Protein AF-A0A4U9IFE2-F1 (afdb_monomer_lite)

Organism: NCBI:txid83655

pLDDT: mean 86.0, std 17.41, range [30.27, 98.44]

Sequence (59 aa):
MKKHESGIVTDPQTVLPTTTLHEVKALTERNGFAGYPVVTSDNELVGIITGRDVRSSPT

Structure (mmCIF, N/CA/C/O backbone):
data_AF-A0A4U9IFE2-F1
#
_entry.id   AF-A0A4U9IFE2-F1
#
loop_
_atom_site.group_PDB
_atom_site.id
_atom_site.type_symbol
_atom_site.label_atom_id
_atom_site.label_alt_id
_atom_site.label_comp_id
_atom_site.label_asym_id
_atom_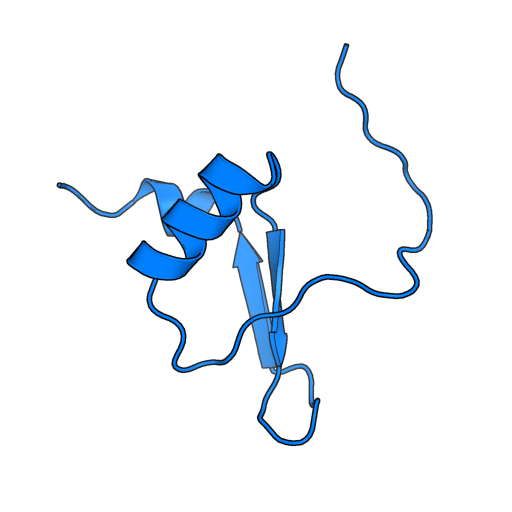site.label_entity_id
_atom_site.label_seq_id
_atom_site.pdbx_PDB_ins_code
_atom_site.Cartn_x
_atom_site.Cartn_y
_atom_site.Cartn_z
_atom_site.occupancy
_atom_site.B_iso_or_equiv
_atom_site.auth_seq_id
_atom_site.auth_comp_id
_atom_site.auth_asym_id
_atom_site.auth_atom_id
_atom_site.pdbx_PDB_model_num
ATOM 1 N N . MET A 1 1 ? 9.737 7.639 19.952 1.00 34.56 1 MET A N 1
ATOM 2 C CA . MET A 1 1 ? 10.780 7.490 18.913 1.00 34.56 1 MET A CA 1
ATOM 3 C C . MET A 1 1 ? 10.106 7.033 17.626 1.00 34.56 1 MET A C 1
ATOM 5 O O . MET A 1 1 ? 9.642 5.902 17.568 1.00 34.56 1 MET A O 1
ATOM 9 N N . LYS A 1 2 ? 9.928 7.920 16.643 1.00 30.27 2 LYS A N 1
ATOM 10 C CA . LYS A 1 2 ? 9.227 7.608 15.390 1.00 30.27 2 LYS A CA 1
ATOM 11 C C . LYS A 1 2 ? 10.277 7.153 14.374 1.00 30.27 2 LYS A C 1
ATOM 13 O O . LYS A 1 2 ? 10.989 7.985 13.827 1.00 30.27 2 LYS A O 1
ATOM 18 N N . LYS A 1 3 ? 10.436 5.834 14.216 1.00 45.12 3 LYS A N 1
ATOM 19 C CA . LYS A 1 3 ? 11.327 5.219 13.220 1.00 45.12 3 LYS A CA 1
ATOM 20 C C . LYS A 1 3 ? 10.784 5.565 11.833 1.00 45.12 3 LYS A C 1
ATOM 22 O O . LYS A 1 3 ? 9.804 4.975 11.395 1.00 45.12 3 LYS A O 1
ATOM 27 N N . HIS A 1 4 ? 11.292 6.619 11.213 1.00 49.12 4 HIS A N 1
ATOM 28 C CA . HIS A 1 4 ? 11.073 6.895 9.795 1.00 49.12 4 HIS A CA 1
ATOM 29 C C . HIS A 1 4 ? 12.437 6.743 9.147 1.00 49.12 4 HIS A C 1
ATOM 31 O O . HIS A 1 4 ? 13.227 7.679 9.085 1.00 49.12 4 HIS A O 1
ATOM 37 N N . GLU A 1 5 ? 12.740 5.504 8.777 1.00 52.50 5 GLU A N 1
ATOM 38 C CA . GLU A 1 5 ? 13.830 5.198 7.867 1.00 52.50 5 GLU A CA 1
ATOM 39 C C . GLU A 1 5 ? 13.428 5.759 6.499 1.00 52.50 5 GLU A C 1
ATOM 41 O O . GLU A 1 5 ? 12.630 5.164 5.782 1.00 52.50 5 GLU A O 1
ATOM 46 N N . SER A 1 6 ? 13.929 6.946 6.150 1.00 60.09 6 SER A N 1
ATOM 47 C CA . SER A 1 6 ? 13.906 7.428 4.766 1.00 60.09 6 SER A CA 1
ATOM 48 C C . SER A 1 6 ? 14.995 6.692 3.988 1.00 60.09 6 SER A C 1
ATOM 50 O O . SER A 1 6 ? 16.084 7.216 3.769 1.00 60.09 6 SER A O 1
ATOM 52 N N . GLY A 1 7 ? 14.708 5.444 3.632 1.00 75.56 7 GLY A N 1
ATOM 53 C CA . GLY A 1 7 ? 15.457 4.649 2.667 1.00 75.56 7 GLY A CA 1
ATOM 54 C C . GLY A 1 7 ? 14.531 4.239 1.525 1.00 75.56 7 GLY A C 1
ATOM 55 O O . GLY A 1 7 ? 13.322 4.114 1.717 1.00 75.56 7 GLY A O 1
ATOM 56 N N . ILE A 1 8 ? 15.079 4.056 0.324 1.00 80.19 8 ILE A N 1
ATOM 57 C CA . ILE A 1 8 ? 14.333 3.434 -0.776 1.00 80.19 8 ILE A CA 1
ATOM 58 C C . ILE A 1 8 ? 14.002 1.998 -0.346 1.00 80.19 8 ILE A C 1
ATOM 60 O O . ILE A 1 8 ? 14.905 1.240 0.004 1.00 80.19 8 ILE A O 1
ATOM 64 N N . VAL A 1 9 ? 12.719 1.632 -0.347 1.00 80.75 9 VAL A N 1
ATOM 65 C CA . VAL A 1 9 ? 12.265 0.266 -0.054 1.00 80.75 9 VAL A CA 1
ATOM 66 C C . VAL A 1 9 ? 12.314 -0.540 -1.348 1.00 80.75 9 VAL A C 1
ATOM 68 O O . VAL A 1 9 ? 11.580 -0.236 -2.285 1.00 80.75 9 VAL A O 1
ATOM 71 N N . THR A 1 10 ? 13.190 -1.542 -1.408 1.00 84.38 10 THR A N 1
ATOM 72 C CA . THR A 1 10 ? 13.444 -2.318 -2.635 1.00 84.38 10 THR A CA 1
ATOM 73 C C . THR A 1 10 ? 12.324 -3.306 -2.974 1.00 84.38 10 THR A C 1
ATOM 75 O O . THR A 1 10 ? 12.095 -3.570 -4.147 1.00 84.38 10 THR A O 1
ATOM 78 N N . ASP A 1 11 ? 11.621 -3.831 -1.968 1.00 87.44 11 ASP A N 1
ATOM 79 C CA . ASP A 1 11 ? 10.532 -4.805 -2.134 1.00 87.44 11 ASP A CA 1
ATOM 80 C C . ASP A 1 11 ? 9.361 -4.439 -1.205 1.00 87.44 11 ASP A C 1
ATOM 82 O O . ASP A 1 11 ? 9.254 -4.949 -0.084 1.00 87.44 11 ASP A O 1
ATOM 86 N N . PRO A 1 12 ? 8.547 -3.432 -1.575 1.00 90.81 12 PRO A N 1
ATOM 87 C CA . PRO A 1 12 ? 7.431 -3.013 -0.745 1.00 90.81 12 PRO A CA 1
ATOM 88 C C . PRO A 1 12 ? 6.327 -4.071 -0.772 1.00 90.81 12 PRO A C 1
ATOM 90 O O . PRO A 1 12 ? 5.952 -4.575 -1.826 1.00 90.81 12 PRO A O 1
ATOM 93 N N . GLN A 1 13 ? 5.720 -4.338 0.383 1.00 94.06 13 GLN A N 1
ATOM 94 C CA . GLN A 1 13 ? 4.527 -5.176 0.423 1.00 94.06 13 GLN A CA 1
ATOM 95 C C . GLN A 1 13 ? 3.354 -4.457 -0.262 1.00 94.06 13 GLN A C 1
ATOM 97 O O . GLN A 1 13 ? 2.949 -3.375 0.169 1.00 94.06 13 GLN A O 1
ATOM 102 N N . THR A 1 14 ? 2.790 -5.077 -1.297 1.00 96.94 14 THR A N 1
ATOM 103 C CA . THR A 1 14 ? 1.675 -4.546 -2.091 1.00 96.94 14 THR A CA 1
ATOM 104 C C . THR A 1 14 ? 0.358 -5.272 -1.797 1.00 96.94 14 THR A C 1
ATOM 106 O O . THR A 1 14 ? 0.325 -6.296 -1.109 1.00 96.94 14 THR A O 1
ATOM 109 N N . VAL A 1 15 ? -0.748 -4.714 -2.291 1.00 97.75 15 VAL A N 1
ATOM 110 C CA . VAL A 1 15 ? -2.085 -5.331 -2.274 1.00 97.75 15 VAL A CA 1
ATOM 111 C C . VAL A 1 15 ? -2.737 -5.226 -3.653 1.00 97.75 15 VAL A C 1
ATOM 113 O O . VAL A 1 15 ? -2.305 -4.428 -4.486 1.00 97.75 15 VAL A O 1
ATOM 116 N N . LEU A 1 16 ? -3.788 -6.010 -3.895 1.00 98.38 16 LEU A N 1
ATOM 117 C CA . LEU A 1 16 ? -4.543 -5.971 -5.149 1.00 98.38 16 LEU A CA 1
ATOM 118 C C . LEU A 1 16 ? -5.707 -4.966 -5.061 1.00 98.38 16 LEU A C 1
ATOM 120 O O . LEU A 1 16 ? -6.210 -4.714 -3.965 1.00 98.38 16 LEU A O 1
ATOM 124 N N . PRO A 1 17 ? -6.227 -4.452 -6.196 1.00 97.88 17 PRO A N 1
ATOM 125 C CA . PRO A 1 17 ? -7.432 -3.618 -6.225 1.00 97.88 17 PRO A CA 1
ATOM 126 C C . PRO A 1 17 ? -8.667 -4.297 -5.626 1.00 97.88 17 PRO A C 1
ATOM 128 O O . PRO A 1 17 ? -9.614 -3.629 -5.225 1.00 97.88 17 PRO A O 1
ATOM 131 N N . THR A 1 18 ? -8.666 -5.629 -5.585 1.00 97.69 18 THR A N 1
ATOM 132 C CA . THR A 1 18 ? -9.737 -6.450 -5.016 1.00 97.69 18 THR A CA 1
ATOM 133 C C . THR A 1 18 ? -9.537 -6.753 -3.532 1.00 97.69 18 THR A C 1
ATOM 135 O O . THR A 1 18 ? -10.433 -7.328 -2.920 1.00 97.69 18 THR A O 1
ATOM 138 N N . THR A 1 19 ? -8.386 -6.403 -2.943 1.00 96.81 19 THR A N 1
ATOM 139 C CA . THR A 1 19 ? -8.147 -6.560 -1.504 1.00 96.81 19 THR A CA 1
ATOM 140 C C . THR A 1 19 ? -9.073 -5.624 -0.730 1.00 96.81 19 THR A C 1
ATOM 142 O O . THR A 1 19 ? -9.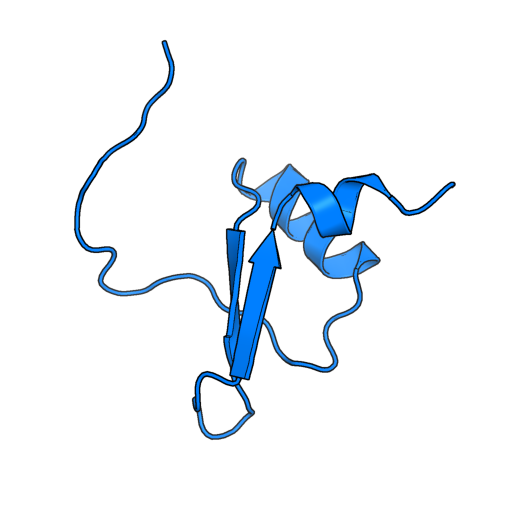115 -4.416 -0.962 1.00 96.81 19 THR A O 1
ATOM 145 N N . THR A 1 20 ? -9.827 -6.182 0.210 1.00 95.69 20 THR A N 1
ATOM 146 C CA . THR A 1 20 ? -10.801 -5.435 1.006 1.00 95.69 20 THR A CA 1
ATOM 147 C C . THR A 1 20 ? -10.116 -4.566 2.060 1.00 95.69 20 THR A C 1
ATOM 149 O O . THR A 1 20 ? -9.057 -4.906 2.589 1.00 95.69 20 THR A O 1
ATOM 152 N N . LEU A 1 21 ? -10.762 -3.468 2.465 1.00 93.44 21 LEU A N 1
ATOM 153 C CA . LEU A 1 21 ? -10.255 -2.629 3.562 1.00 93.44 21 LEU A CA 1
ATOM 154 C C . LEU A 1 21 ? -10.106 -3.403 4.881 1.00 93.44 21 LEU A C 1
ATOM 156 O O . LEU A 1 21 ? -9.214 -3.097 5.668 1.00 93.44 21 LEU A O 1
ATOM 160 N N . HIS A 1 22 ? -10.941 -4.422 5.108 1.00 94.06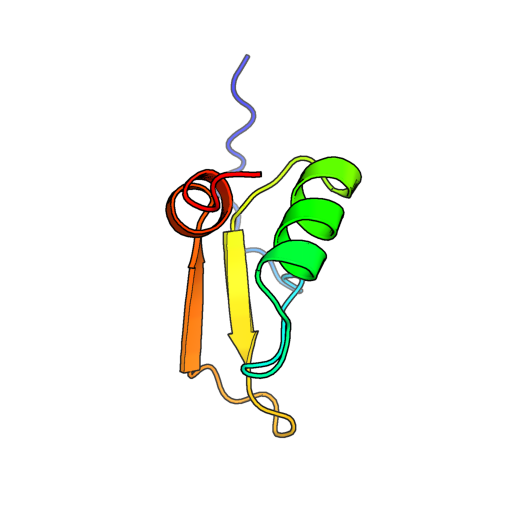 22 HIS A N 1
ATOM 161 C CA . HIS A 1 22 ? -10.829 -5.300 6.270 1.00 94.06 22 HIS A CA 1
ATOM 162 C C . HIS A 1 22 ? -9.521 -6.106 6.251 1.00 94.06 22 HIS A C 1
ATOM 164 O O . HIS A 1 22 ? -8.817 -6.175 7.256 1.00 94.06 22 HIS A O 1
ATOM 170 N N . GLU A 1 23 ? -9.151 -6.673 5.102 1.00 95.88 23 GLU A N 1
ATOM 171 C CA . GLU A 1 23 ? -7.874 -7.375 4.950 1.00 95.88 23 GLU A CA 1
ATOM 172 C C . GLU A 1 23 ? -6.692 -6.417 5.122 1.00 95.88 23 GLU A C 1
ATOM 174 O O . GLU A 1 23 ? -5.757 -6.727 5.858 1.00 95.88 23 GLU A O 1
ATOM 179 N N . VAL A 1 24 ? -6.751 -5.217 4.533 1.00 95.69 24 VAL A N 1
ATOM 180 C CA . VAL A 1 24 ? -5.695 -4.203 4.713 1.00 95.69 24 VAL A CA 1
ATOM 181 C C . VAL A 1 24 ? -5.574 -3.762 6.176 1.00 95.69 24 VAL A C 1
ATOM 183 O O . VAL A 1 24 ? -4.465 -3.514 6.661 1.00 95.69 24 VAL A O 1
ATOM 186 N N . LYS A 1 25 ? -6.687 -3.707 6.916 1.00 94.00 25 LYS A N 1
ATOM 187 C CA . LYS A 1 25 ? -6.683 -3.464 8.364 1.00 94.00 25 LYS A CA 1
ATOM 188 C C . LYS A 1 25 ? -5.931 -4.558 9.111 1.00 94.00 25 LYS A C 1
ATOM 190 O O . LYS A 1 25 ? -5.014 -4.240 9.864 1.00 94.00 25 LYS A O 1
ATOM 195 N N . ALA A 1 26 ? -6.236 -5.823 8.831 1.00 94.81 26 ALA A N 1
ATOM 196 C CA . ALA A 1 26 ? -5.530 -6.951 9.431 1.00 94.81 26 ALA A CA 1
ATOM 197 C C . ALA A 1 26 ? -4.024 -6.938 9.094 1.00 94.81 26 ALA A C 1
ATOM 199 O O . ALA A 1 26 ? -3.190 -7.184 9.965 1.00 94.81 26 ALA A O 1
ATOM 200 N N . LEU A 1 27 ? -3.652 -6.589 7.854 1.00 95.12 27 LEU A N 1
ATOM 201 C CA . LEU A 1 27 ? -2.248 -6.406 7.460 1.00 95.12 27 LEU A CA 1
ATOM 202 C C . LEU A 1 27 ? -1.578 -5.283 8.258 1.00 95.12 27 LEU A C 1
ATOM 204 O O . LEU A 1 27 ? -0.462 -5.451 8.740 1.00 95.12 27 LEU A O 1
ATOM 208 N N . THR A 1 28 ? -2.266 -4.154 8.430 1.00 92.56 28 THR A N 1
ATOM 209 C CA . THR A 1 28 ? -1.766 -3.001 9.189 1.00 92.56 28 THR A CA 1
ATOM 210 C C . THR A 1 28 ? -1.499 -3.358 10.648 1.00 92.56 28 THR A C 1
ATOM 212 O O . THR A 1 28 ? -0.435 -3.032 11.174 1.00 92.56 28 THR A O 1
ATOM 215 N N . GLU A 1 29 ? -2.438 -4.053 11.290 1.00 92.88 29 GLU A N 1
ATOM 216 C CA . GLU A 1 29 ? -2.317 -4.518 12.677 1.00 92.88 29 GLU A CA 1
ATOM 217 C C . GLU A 1 29 ? -1.167 -5.518 12.838 1.00 92.88 29 GLU A C 1
ATOM 219 O O . GLU A 1 29 ? -0.387 -5.417 13.784 1.00 92.88 29 GLU A O 1
ATOM 224 N N . ARG A 1 30 ? -1.016 -6.442 11.880 1.00 93.75 30 ARG A N 1
ATOM 225 C CA . ARG A 1 30 ? 0.048 -7.453 11.887 1.00 93.75 30 ARG A CA 1
ATOM 226 C C . ARG A 1 30 ? 1.434 -6.861 11.646 1.00 93.75 30 ARG A C 1
ATOM 228 O O . ARG A 1 30 ? 2.397 -7.267 12.288 1.00 93.75 30 ARG A O 1
ATOM 235 N N . ASN A 1 31 ? 1.546 -5.945 10.690 1.00 92.00 31 ASN A N 1
ATOM 236 C CA . ASN A 1 31 ? 2.830 -5.479 10.180 1.00 92.00 31 ASN A CA 1
ATOM 237 C C . ASN A 1 31 ? 3.321 -4.185 10.857 1.00 92.00 31 ASN A C 1
ATOM 239 O O . ASN A 1 31 ? 4.496 -3.841 10.746 1.00 92.00 31 ASN A O 1
ATOM 243 N N . GLY A 1 32 ? 2.440 -3.437 11.529 1.00 89.56 32 GLY A N 1
ATOM 244 C CA . GLY A 1 32 ? 2.787 -2.191 12.223 1.00 89.56 32 GLY A CA 1
ATOM 245 C C . GLY A 1 32 ? 2.969 -0.965 11.315 1.00 89.56 32 GLY A C 1
ATOM 246 O O . GLY A 1 32 ? 3.378 0.093 11.796 1.00 89.56 32 GLY A O 1
ATOM 247 N N . PHE A 1 33 ? 2.646 -1.073 10.021 1.00 89.25 33 PHE A N 1
ATOM 248 C CA . PHE A 1 33 ? 2.620 0.038 9.066 1.00 89.25 33 PHE A CA 1
ATOM 249 C C . PHE A 1 33 ? 1.330 0.035 8.242 1.00 89.25 33 PHE A C 1
ATOM 251 O O . PHE A 1 33 ? 0.704 -1.001 8.030 1.00 89.25 33 PHE A O 1
ATOM 258 N N . ALA A 1 34 ? 0.931 1.220 7.778 1.00 88.00 34 ALA A N 1
ATOM 259 C CA . ALA A 1 34 ? -0.393 1.463 7.205 1.00 88.00 34 ALA A CA 1
ATOM 260 C C . ALA A 1 34 ? -0.334 2.059 5.786 1.00 88.00 34 ALA A C 1
ATOM 262 O O . ALA A 1 34 ? -1.194 2.853 5.422 1.00 88.00 34 ALA A O 1
ATOM 263 N N . GLY A 1 35 ? 0.721 1.772 5.022 1.00 93.81 35 GLY A N 1
ATOM 264 C CA . GLY A 1 35 ? 0.891 2.240 3.646 1.00 93.81 35 GLY A CA 1
ATOM 265 C C . GLY A 1 35 ? 1.151 1.059 2.725 1.00 93.81 35 GLY A C 1
ATOM 266 O O . GLY A 1 35 ? 2.138 0.359 2.928 1.00 93.81 35 GLY A O 1
ATOM 267 N N . TYR A 1 36 ? 0.277 0.852 1.742 1.00 96.88 36 TYR A N 1
ATOM 268 C CA . TYR A 1 36 ? 0.360 -0.262 0.798 1.00 96.88 36 TYR A CA 1
ATOM 269 C C . TYR A 1 36 ? 0.180 0.260 -0.633 1.00 96.88 36 TYR A C 1
ATOM 271 O O . TYR A 1 36 ? -0.878 0.828 -0.930 1.00 96.88 36 TYR A O 1
ATOM 279 N N . PRO A 1 37 ? 1.170 0.095 -1.528 1.00 97.50 37 PRO A N 1
ATOM 280 C CA . PRO A 1 37 ? 0.953 0.275 -2.957 1.00 97.50 37 PRO A CA 1
ATOM 281 C C . PRO A 1 37 ? -0.091 -0.731 -3.455 1.00 97.50 37 PRO A C 1
ATOM 283 O O . PRO A 1 37 ? -0.078 -1.898 -3.056 1.00 97.50 37 PRO A O 1
ATOM 286 N N . VAL A 1 38 ? -0.986 -0.276 -4.326 1.00 98.12 38 VAL A N 1
ATOM 287 C CA . VAL A 1 38 ? -1.991 -1.123 -4.971 1.00 98.12 38 VAL A CA 1
ATOM 288 C C . VAL A 1 38 ? -1.503 -1.448 -6.372 1.00 98.12 38 VAL A C 1
ATOM 290 O O . VAL A 1 38 ? -1.304 -0.529 -7.170 1.00 98.12 38 VAL A O 1
ATOM 293 N N . VAL A 1 39 ? -1.317 -2.732 -6.667 1.00 98.44 39 VAL A N 1
ATOM 294 C CA . VAL A 1 39 ? -0.813 -3.208 -7.962 1.00 98.44 39 VAL A CA 1
ATOM 295 C C . VAL A 1 39 ? -1.781 -4.191 -8.608 1.00 98.44 39 VAL A C 1
ATOM 297 O O . VAL A 1 39 ? -2.469 -4.930 -7.910 1.00 98.44 39 VAL A O 1
ATOM 300 N N . THR A 1 40 ? -1.858 -4.215 -9.936 1.00 98.25 40 THR A N 1
ATOM 301 C CA . THR A 1 40 ? -2.642 -5.226 -10.665 1.00 98.25 40 THR A CA 1
ATOM 302 C C . THR A 1 40 ? -1.987 -6.611 -10.587 1.00 98.25 40 THR A C 1
ATOM 304 O O . THR A 1 40 ? -0.867 -6.764 -10.100 1.00 98.25 40 THR A O 1
ATOM 307 N N . SER A 1 41 ? -2.666 -7.634 -11.116 1.00 97.06 41 SER A N 1
ATOM 308 C CA . SER A 1 41 ? -2.079 -8.969 -11.313 1.00 97.06 41 SER A CA 1
ATOM 309 C C . SER A 1 41 ? -0.836 -8.959 -12.206 1.00 97.06 41 SER A C 1
ATOM 311 O O . SER A 1 41 ? 0.018 -9.827 -12.059 1.00 97.06 41 SER A O 1
ATOM 313 N N . ASP A 1 42 ? -0.725 -7.965 -13.088 1.00 97.81 42 ASP A N 1
ATOM 314 C CA . ASP A 1 42 ? 0.416 -7.768 -13.986 1.00 97.81 42 ASP A CA 1
ATOM 315 C C . ASP A 1 42 ? 1.521 -6.912 -13.337 1.00 97.81 42 ASP A C 1
ATOM 317 O O . ASP A 1 42 ? 2.465 -6.501 -14.003 1.00 97.81 42 ASP A O 1
ATOM 321 N N . ASN A 1 43 ? 1.418 -6.659 -12.025 1.00 95.56 43 ASN A N 1
ATOM 322 C 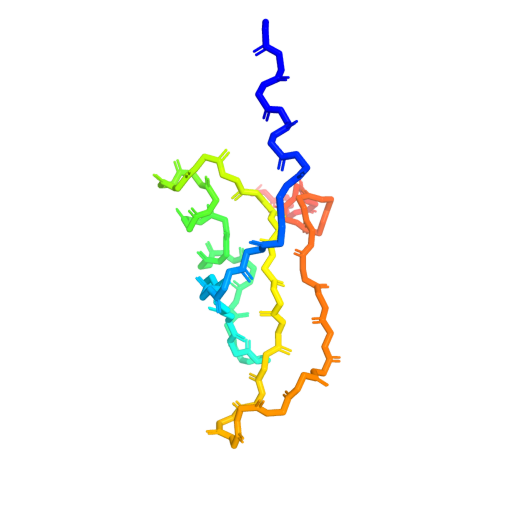CA . ASN A 1 43 ? 2.341 -5.857 -11.219 1.00 95.56 43 ASN A CA 1
ATOM 323 C C . ASN A 1 43 ? 2.414 -4.365 -11.612 1.00 95.56 43 ASN A C 1
ATOM 325 O O . ASN A 1 43 ? 3.389 -3.677 -11.307 1.00 95.56 43 ASN A O 1
ATOM 329 N N . GLU A 1 44 ? 1.361 -3.843 -1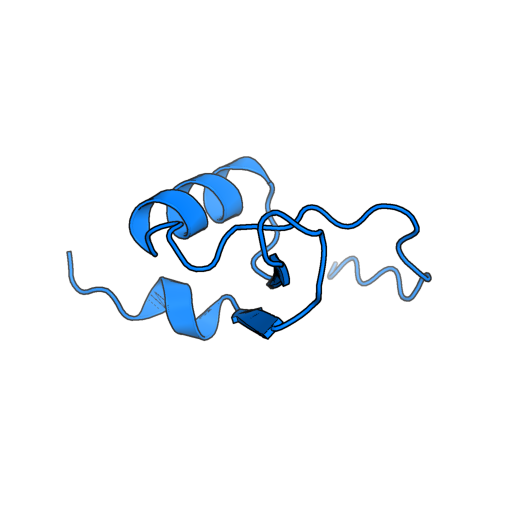2.243 1.00 98.06 44 GLU A N 1
ATOM 330 C CA . GLU A 1 44 ? 1.249 -2.422 -12.585 1.00 98.06 44 GLU A CA 1
ATOM 331 C C . GLU A 1 44 ? 0.723 -1.616 -11.395 1.00 98.06 44 GLU A C 1
ATOM 333 O O . GLU A 1 44 ? -0.310 -1.959 -10.814 1.00 98.06 44 GLU A O 1
ATOM 338 N N . LEU A 1 45 ? 1.397 -0.519 -11.039 1.00 97.88 45 LEU A N 1
ATOM 339 C CA . LEU A 1 45 ? 0.974 0.369 -9.954 1.00 97.88 45 LEU A CA 1
ATOM 340 C C . LEU A 1 45 ? -0.269 1.169 -10.357 1.00 97.88 45 LEU A C 1
ATOM 342 O O . LEU A 1 45 ? -0.233 1.959 -11.298 1.00 97.88 45 LEU A O 1
ATOM 346 N N . VAL A 1 46 ? -1.344 1.041 -9.579 1.00 98.25 46 VAL A N 1
ATOM 347 C CA . VAL A 1 46 ? -2.618 1.737 -9.834 1.00 98.25 46 VAL A CA 1
ATOM 348 C C . VAL A 1 46 ? -3.064 2.648 -8.696 1.00 98.25 46 VAL A C 1
ATOM 350 O O . VAL A 1 46 ? -4.014 3.412 -8.856 1.00 98.25 46 VAL A O 1
ATOM 353 N N . GLY A 1 47 ? -2.393 2.610 -7.544 1.00 97.88 47 GLY A N 1
ATOM 354 C CA . GLY A 1 47 ? -2.726 3.504 -6.441 1.00 97.88 47 GLY A CA 1
ATOM 355 C C . GLY A 1 47 ? -1.998 3.204 -5.141 1.00 97.88 47 GLY A C 1
ATOM 356 O O . GLY A 1 47 ? -1.007 2.477 -5.101 1.00 97.88 47 GLY A O 1
ATOM 357 N N . ILE A 1 48 ? -2.512 3.785 -4.059 1.00 97.62 48 ILE A N 1
ATOM 358 C CA . ILE A 1 48 ? -1.994 3.614 -2.703 1.00 97.62 48 ILE A CA 1
ATOM 359 C C . ILE A 1 48 ? -3.149 3.594 -1.702 1.00 97.62 48 ILE A C 1
ATOM 361 O O . ILE A 1 48 ? -4.061 4.414 -1.790 1.00 97.62 48 ILE A O 1
ATOM 365 N N . ILE A 1 49 ? -3.080 2.687 -0.729 1.00 96.25 49 ILE A N 1
ATOM 366 C CA . ILE A 1 49 ? -3.925 2.710 0.467 1.00 96.25 49 ILE A CA 1
ATOM 367 C C . ILE A 1 49 ? -3.088 3.218 1.634 1.00 96.25 49 ILE A C 1
ATOM 369 O O . ILE A 1 49 ? -1.975 2.747 1.879 1.00 96.25 49 ILE A O 1
ATOM 373 N N . THR A 1 50 ? -3.629 4.187 2.364 1.00 94.69 50 THR A N 1
ATOM 374 C CA . THR A 1 50 ? -3.005 4.792 3.538 1.00 94.69 50 THR A CA 1
ATOM 375 C C . THR A 1 50 ? -3.794 4.474 4.804 1.00 94.69 50 THR A C 1
ATOM 377 O O . THR A 1 50 ? -4.977 4.145 4.777 1.00 94.69 50 THR A O 1
ATOM 380 N N . GLY A 1 51 ? -3.179 4.681 5.968 1.00 91.44 51 GLY A N 1
ATOM 381 C CA . GLY A 1 51 ? -3.857 4.436 7.239 1.00 91.44 51 GLY A CA 1
ATOM 382 C C . GLY A 1 51 ? -5.109 5.293 7.458 1.00 91.44 51 GLY A C 1
ATOM 383 O O . GLY A 1 51 ? -5.913 4.957 8.319 1.00 91.44 51 GLY A O 1
ATOM 384 N N . ARG A 1 52 ? -5.293 6.398 6.717 1.00 91.19 52 ARG A N 1
ATOM 385 C CA . ARG A 1 52 ? -6.542 7.182 6.761 1.00 91.19 52 ARG A CA 1
ATOM 386 C C . ARG A 1 52 ? -7.713 6.410 6.160 1.00 91.19 52 ARG A C 1
ATOM 388 O O . ARG A 1 52 ? -8.801 6.450 6.724 1.00 91.19 52 ARG A O 1
ATOM 395 N N . ASP A 1 53 ? -7.464 5.673 5.087 1.00 90.50 53 ASP A N 1
ATOM 396 C CA . ASP A 1 53 ? -8.479 4.896 4.374 1.00 90.50 53 ASP A CA 1
ATOM 397 C C . ASP A 1 53 ? -8.973 3.731 5.247 1.00 90.50 53 ASP A C 1
ATOM 399 O O . ASP A 1 53 ? -10.163 3.441 5.313 1.00 90.50 53 ASP A O 1
ATOM 403 N N . VAL A 1 54 ? -8.062 3.143 6.027 1.00 88.00 54 VAL A N 1
ATOM 404 C CA . VAL A 1 54 ? -8.322 1.989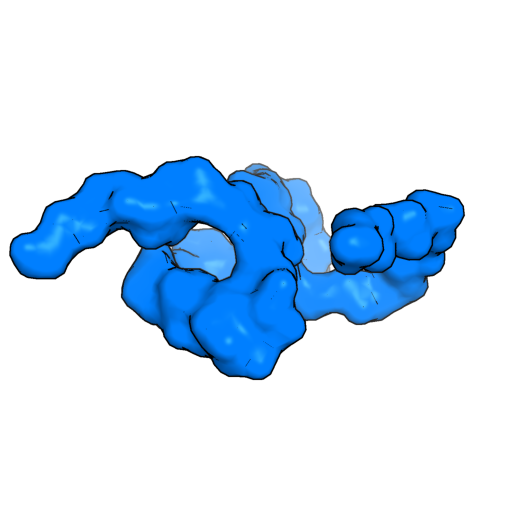 6.904 1.00 88.00 54 VAL A CA 1
ATOM 405 C C . VAL A 1 54 ? -8.989 2.374 8.237 1.00 88.00 54 VAL A C 1
ATOM 407 O O . VAL A 1 54 ? -9.673 1.561 8.852 1.00 88.00 54 VAL A O 1
ATOM 410 N N . ARG A 1 55 ? -8.827 3.620 8.706 1.00 81.25 55 ARG A N 1
ATOM 411 C CA . ARG A 1 55 ? -9.443 4.101 9.962 1.00 81.25 55 ARG A CA 1
ATOM 412 C C . ARG A 1 55 ? -10.946 4.358 9.865 1.00 81.25 55 ARG A C 1
ATOM 414 O O . ARG A 1 55 ? -11.593 4.482 10.898 1.00 81.25 55 ARG A O 1
ATOM 421 N N . SER A 1 56 ? -11.480 4.491 8.654 1.00 63.91 56 SER A N 1
ATOM 422 C CA . SER A 1 56 ? -12.798 5.093 8.429 1.00 63.91 56 SER A CA 1
ATOM 423 C C . SER A 1 56 ? -13.955 4.093 8.397 1.00 63.91 56 SER A C 1
ATOM 425 O O . SER A 1 56 ? -15.094 4.526 8.268 1.00 63.91 56 SER A O 1
ATOM 427 N N . SER A 1 57 ? -13.715 2.780 8.508 1.00 56.28 57 SER A N 1
ATOM 428 C CA . SER A 1 57 ? -14.810 1.803 8.543 1.00 56.28 57 SER A CA 1
ATOM 429 C C . SER A 1 57 ? -15.441 1.782 9.944 1.00 56.28 57 SER A C 1
ATOM 431 O O . SER A 1 57 ? -14.781 1.295 10.873 1.00 56.28 57 SER A O 1
ATOM 433 N N . PRO A 1 58 ? -16.676 2.287 10.139 1.00 54.12 58 PRO A N 1
ATOM 434 C CA . PRO A 1 58 ? -17.384 2.048 11.386 1.00 54.12 58 PRO A CA 1
ATOM 435 C C . PRO A 1 58 ? -17.557 0.531 11.512 1.00 54.12 58 PRO A C 1
ATOM 437 O O . PRO A 1 58 ? -17.942 -0.133 10.549 1.00 54.12 58 PRO A O 1
ATOM 440 N N . THR A 1 59 ? -17.151 -0.015 12.655 1.00 56.00 59 THR A N 1
ATOM 441 C CA . THR A 1 59 ? -17.493 -1.395 13.023 1.00 56.00 59 THR A CA 1
ATOM 442 C C . THR A 1 59 ? -18.953 -1.438 13.443 1.00 56.00 59 THR A C 1
ATOM 444 O O . THR A 1 59 ? -19.383 -0.452 14.086 1.00 56.00 59 THR A O 1
#

Foldseek 3Di:
DDPDPPDPDPDFAAAEPPDDLVNLLVVCVVVVAFKHFYAHPVRHTDGITGVVNSVPDDD

InterPro domains:
  IPR000644 CBS domain [PF00571] (10-55)
  IPR000644 CBS domain [PS51371] (8-59)
  IPR000644 CBS domain [SM00116] (11-59)
  IPR013785 Aldolase-type TIM barrel [G3DSA:3.20.20.70] (1-59)
  IPR046342 CBS domain superfamily [SSF54631] (9-57)

Secondary structure (DSSP, 8-state):
------S--SS---B-TT--HHHHHHHHHHHS--EEEEE-TT--EEEEEEHHHHHT---

Radius of gyration: 12.22 Å; chains: 1; bounding box: 33×17×33 Å